Protein AF-A0A183FHE0-F1 (afdb_monomer_lite)

Radius of gyration: 19.07 Å; chains: 1; bounding box: 49×37×43 Å

Sequence (95 aa):
MYGFPINQLMILLKESLACSVFRWSGKYFAQTRRLAMGQRLAPTLAIAFMSKYVDDCFIICSTQDEMNRCFEIINSQPDYISLTRERLVDTGFPF

Organism: Heligmosomoides polygyrus (NCBI:txid6339)

Foldseek 3Di:
DPDDPPVVVVVVVVVVQQAQWDDDPNDIDGDPDAGDDPPPCNVVVCCVVCVVPPPDDDDDDPDPVVVVVVQVVNQVPDPPDRDDDFDADPVGTPD

Structure (mmCIF, N/CA/C/O backbone):
data_AF-A0A183FHE0-F1
#
_entry.id   AF-A0A183FHE0-F1
#
loop_
_atom_site.group_PDB
_atom_site.id
_atom_site.type_symbol
_atom_site.label_atom_id
_atom_site.label_alt_id
_atom_site.label_comp_id
_atom_site.label_asym_id
_atom_site.label_entity_id
_atom_site.label_seq_id
_atom_site.pdbx_PDB_ins_code
_atom_site.Cartn_x
_atom_site.Cartn_y
_atom_site.Cartn_z
_atom_site.occupancy
_atom_site.B_iso_or_equiv
_atom_site.auth_seq_id
_atom_site.auth_comp_id
_atom_site.auth_asym_id
_atom_site.auth_atom_id
_atom_site.pdbx_PDB_model_num
ATOM 1 N N . MET A 1 1 ? 30.945 6.423 -12.188 1.00 44.31 1 MET A N 1
ATOM 2 C CA . MET A 1 1 ? 29.706 5.616 -12.212 1.00 44.31 1 MET A CA 1
ATOM 3 C C . MET A 1 1 ? 28.879 6.059 -13.410 1.00 44.31 1 MET A C 1
ATOM 5 O O . MET A 1 1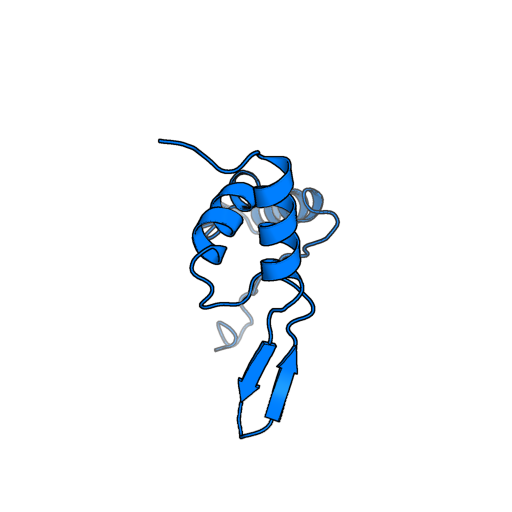 ? 28.255 7.108 -13.338 1.00 44.31 1 MET A O 1
ATOM 9 N N . TYR A 1 2 ? 28.926 5.328 -14.526 1.00 55.53 2 TYR A N 1
ATOM 10 C CA . TYR A 1 2 ? 28.030 5.581 -15.659 1.00 55.53 2 TYR A CA 1
ATOM 11 C C . TYR A 1 2 ? 26.659 5.000 -15.305 1.00 55.53 2 TYR A C 1
ATOM 13 O O . TYR A 1 2 ? 26.453 3.792 -15.384 1.00 55.53 2 TYR A O 1
ATOM 21 N N . GLY A 1 3 ? 25.768 5.845 -14.789 1.00 66.62 3 GLY A N 1
ATOM 22 C CA . GLY A 1 3 ? 24.393 5.458 -14.489 1.00 66.62 3 GLY A CA 1
ATOM 23 C C . GLY A 1 3 ? 23.587 5.294 -15.774 1.00 66.62 3 GLY A C 1
ATOM 24 O O . GLY A 1 3 ? 23.773 6.047 -16.729 1.00 66.62 3 GLY A O 1
ATOM 25 N N . PHE A 1 4 ? 22.679 4.319 -15.790 1.00 71.56 4 PHE A N 1
ATOM 26 C CA . PHE A 1 4 ? 21.644 4.243 -16.815 1.00 71.56 4 PHE A CA 1
ATOM 27 C C . PHE A 1 4 ? 20.840 5.556 -16.840 1.00 71.56 4 PHE A C 1
ATOM 29 O O . PHE A 1 4 ? 20.527 6.092 -15.772 1.00 71.56 4 PHE A O 1
ATOM 36 N N . PRO A 1 5 ? 20.474 6.080 -18.023 1.00 86.31 5 PRO A N 1
ATOM 37 C CA . PRO A 1 5 ? 19.601 7.240 -18.098 1.00 86.31 5 PRO A CA 1
ATOM 38 C C . PRO A 1 5 ? 18.223 6.897 -17.511 1.00 86.31 5 PRO A C 1
ATOM 40 O O . PRO A 1 5 ? 17.733 5.771 -17.634 1.00 86.31 5 PRO A O 1
ATOM 43 N N . ILE A 1 6 ? 17.597 7.878 -16.852 1.00 81.94 6 ILE A N 1
ATOM 44 C CA . ILE A 1 6 ? 16.352 7.699 -16.080 1.00 81.94 6 ILE A CA 1
ATOM 45 C C . ILE A 1 6 ? 15.247 7.053 -16.930 1.00 81.94 6 ILE A C 1
ATOM 47 O O . ILE A 1 6 ? 14.486 6.232 -16.432 1.00 81.94 6 ILE A O 1
ATOM 51 N N . ASN A 1 7 ? 15.187 7.362 -18.227 1.00 84.31 7 ASN A N 1
ATOM 52 C CA . ASN A 1 7 ? 14.219 6.782 -19.159 1.00 84.31 7 ASN A CA 1
ATOM 53 C C . ASN A 1 7 ? 14.333 5.250 -19.280 1.00 84.31 7 ASN A C 1
ATOM 55 O O . ASN A 1 7 ? 13.327 4.551 -19.211 1.00 84.31 7 ASN A O 1
ATOM 59 N N . GLN A 1 8 ? 15.544 4.721 -19.416 1.00 84.50 8 GLN A N 1
ATOM 60 C CA . GLN A 1 8 ? 15.814 3.291 -19.521 1.00 84.50 8 GLN A CA 1
ATOM 61 C C . GLN A 1 8 ? 15.542 2.588 -18.191 1.00 84.50 8 GLN A C 1
ATOM 63 O O . GLN A 1 8 ? 14.965 1.503 -18.171 1.00 84.50 8 GLN A O 1
ATOM 68 N N . LEU A 1 9 ? 15.882 3.239 -17.074 1.00 84.12 9 LEU A N 1
ATOM 69 C CA . LEU A 1 9 ? 15.573 2.727 -15.741 1.00 84.12 9 LEU A CA 1
ATOM 70 C C . LEU A 1 9 ? 14.056 2.6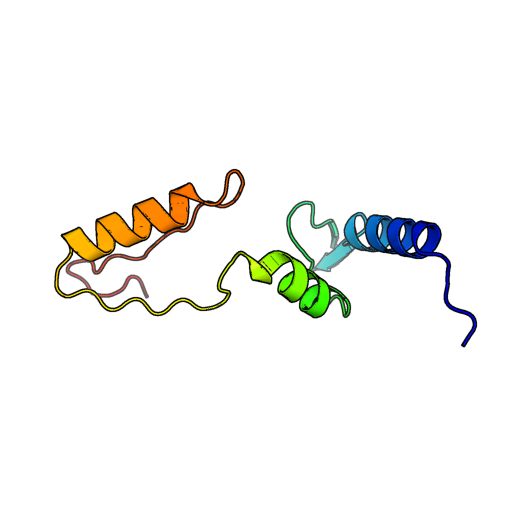58 -15.506 1.00 84.12 9 LEU A C 1
ATOM 72 O O . LEU A 1 9 ? 13.571 1.655 -14.993 1.00 84.12 9 LEU A O 1
ATOM 76 N N . MET A 1 10 ? 13.298 3.665 -15.948 1.00 83.94 10 MET A N 1
ATOM 77 C CA . MET A 1 10 ? 11.832 3.672 -15.878 1.00 83.94 10 MET A CA 1
ATOM 78 C C . MET A 1 10 ? 11.187 2.597 -16.758 1.00 83.94 10 MET A C 1
ATOM 80 O O . MET A 1 10 ? 10.207 1.983 -16.338 1.00 83.94 10 MET A O 1
ATOM 84 N N . ILE A 1 11 ? 11.732 2.340 -17.952 1.00 86.31 11 ILE A N 1
ATOM 85 C CA . ILE A 1 11 ? 11.272 1.247 -18.824 1.00 86.31 11 ILE A CA 1
ATOM 86 C C . ILE A 1 11 ? 11.504 -0.098 -18.134 1.00 86.31 11 ILE A C 1
ATOM 88 O O . ILE A 1 11 ? 10.572 -0.886 -17.998 1.00 86.31 11 ILE A O 1
ATOM 92 N N . LEU A 1 12 ? 12.716 -0.331 -17.628 1.00 81.81 12 LEU A N 1
ATOM 93 C CA . LEU A 1 12 ? 13.063 -1.577 -16.949 1.00 81.81 12 LEU A CA 1
ATOM 94 C C . LEU A 1 12 ? 12.228 -1.787 -15.678 1.00 81.81 12 LEU A C 1
ATOM 96 O O . LEU A 1 12 ? 11.784 -2.901 -15.406 1.00 81.81 12 LEU A O 1
ATOM 100 N N . LEU A 1 13 ? 11.949 -0.711 -14.937 1.00 80.06 13 LEU A N 1
ATOM 101 C CA . LEU A 1 13 ? 11.047 -0.741 -13.792 1.00 80.06 13 LEU A CA 1
ATOM 102 C C . LEU A 1 13 ? 9.636 -1.166 -14.214 1.00 80.06 13 LEU A C 1
ATOM 104 O O . LEU A 1 13 ? 9.072 -2.083 -13.622 1.00 80.06 13 LEU A O 1
ATOM 108 N N . LYS A 1 14 ? 9.085 -0.544 -15.260 1.00 81.69 14 LYS A N 1
ATOM 109 C CA . LYS A 1 14 ? 7.739 -0.836 -15.763 1.00 81.69 14 LYS A CA 1
ATOM 110 C C . LYS A 1 14 ? 7.606 -2.287 -16.227 1.00 81.69 14 LYS A C 1
ATOM 112 O O . LYS A 1 14 ? 6.647 -2.946 -15.837 1.00 81.69 14 LYS A O 1
ATOM 117 N N . GLU A 1 15 ? 8.586 -2.800 -16.967 1.00 80.06 15 GLU A N 1
ATOM 118 C CA . GLU A 1 15 ? 8.627 -4.207 -17.388 1.00 80.06 15 GLU A CA 1
ATOM 119 C C . GLU A 1 15 ? 8.756 -5.158 -16.189 1.00 80.06 15 GLU A C 1
ATOM 121 O O . GLU A 1 15 ? 8.041 -6.158 -16.097 1.00 80.06 15 GLU A O 1
ATOM 126 N N . SER A 1 16 ? 9.604 -4.815 -15.211 1.00 76.25 16 SER A N 1
ATOM 127 C CA . SER A 1 16 ? 9.781 -5.625 -13.997 1.00 76.25 16 SER A CA 1
ATOM 128 C C . SER A 1 16 ? 8.522 -5.696 -13.125 1.00 76.25 16 SER A C 1
ATOM 130 O O . SER A 1 16 ? 8.324 -6.679 -12.418 1.00 76.25 16 SER A O 1
ATOM 132 N N . LEU A 1 17 ? 7.675 -4.663 -13.175 1.00 73.19 17 LEU A N 1
ATOM 133 C CA . LEU A 1 17 ? 6.400 -4.601 -12.461 1.00 73.19 17 LEU A CA 1
ATOM 134 C C . LEU A 1 17 ? 5.263 -5.269 -13.239 1.00 73.19 17 LEU A C 1
ATOM 136 O O . LEU A 1 17 ? 4.383 -5.876 -12.633 1.00 73.19 17 LEU A O 1
ATOM 140 N N . ALA A 1 18 ? 5.286 -5.176 -14.570 1.00 73.38 18 ALA A N 1
ATOM 141 C CA . ALA A 1 18 ? 4.285 -5.789 -15.437 1.00 73.38 18 ALA A CA 1
ATOM 142 C C . ALA A 1 18 ? 4.402 -7.322 -15.482 1.00 73.38 18 ALA A C 1
ATOM 144 O O . ALA A 1 18 ? 3.399 -8.009 -15.667 1.00 73.38 18 ALA A O 1
ATOM 145 N N . CYS A 1 19 ? 5.607 -7.865 -15.290 1.00 66.75 19 CYS A N 1
ATOM 146 C CA . CYS A 1 19 ? 5.893 -9.290 -15.446 1.00 66.75 19 CYS A CA 1
ATOM 147 C C . CYS A 1 19 ? 6.122 -10.008 -14.103 1.00 66.75 19 CYS A C 1
ATOM 149 O O . CYS A 1 19 ? 7.124 -10.695 -13.902 1.00 66.75 19 CYS A O 1
ATOM 151 N N . SER A 1 20 ? 5.192 -9.861 -13.155 1.00 72.25 20 SER A N 1
ATOM 152 C CA . SER A 1 20 ? 5.231 -10.623 -11.900 1.00 72.25 20 SER A CA 1
ATOM 153 C C . SER A 1 20 ? 4.568 -11.995 -12.066 1.00 72.25 20 SER A C 1
ATOM 155 O O . SER A 1 20 ? 3.406 -12.207 -11.722 1.00 72.25 20 SER A O 1
ATOM 157 N N . VAL A 1 21 ? 5.317 -12.950 -12.624 1.00 80.25 21 VAL A N 1
ATOM 158 C CA . VAL A 1 21 ? 4.879 -14.347 -12.773 1.00 80.25 21 VAL A CA 1
ATOM 159 C C . VAL A 1 21 ? 5.541 -15.215 -11.706 1.00 80.25 21 VAL A C 1
ATOM 161 O O . VAL A 1 21 ? 6.765 -15.234 -11.588 1.00 80.25 21 VAL A O 1
ATOM 164 N N . PHE A 1 22 ? 4.747 -15.972 -10.952 1.00 81.38 22 PHE A N 1
ATOM 165 C CA . PHE A 1 22 ? 5.243 -16.954 -9.989 1.00 81.38 22 PHE A CA 1
ATOM 166 C C . PHE A 1 22 ? 4.641 -18.336 -10.248 1.00 81.38 22 PHE A C 1
ATOM 168 O O . PHE A 1 22 ? 3.592 -18.485 -10.877 1.00 81.38 22 PHE A O 1
ATOM 175 N N . ARG A 1 23 ? 5.333 -19.376 -9.777 1.00 86.25 23 ARG A N 1
ATOM 176 C CA . ARG A 1 23 ? 4.907 -20.768 -9.931 1.00 86.25 23 ARG A CA 1
ATOM 177 C C . ARG A 1 23 ? 4.393 -21.303 -8.601 1.00 86.25 23 ARG A C 1
ATOM 179 O O . ARG A 1 23 ? 5.115 -21.285 -7.609 1.00 86.25 23 ARG A O 1
ATOM 186 N N . TRP A 1 24 ? 3.183 -21.851 -8.610 1.00 85.81 24 TRP A N 1
ATOM 187 C CA . TRP A 1 24 ? 2.570 -22.505 -7.455 1.00 8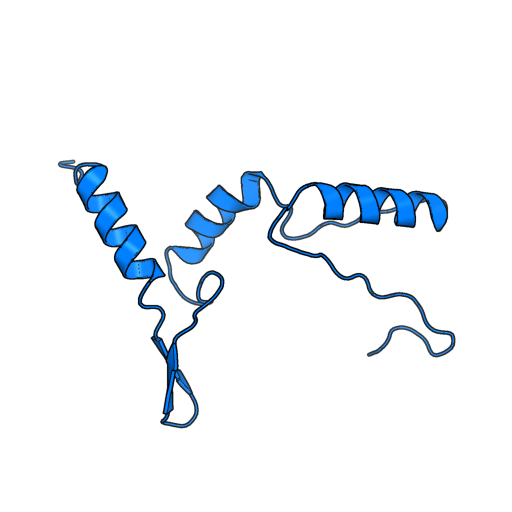5.81 24 TRP A CA 1
ATOM 188 C C . TRP A 1 24 ? 1.895 -23.808 -7.887 1.00 85.81 24 TRP A C 1
ATOM 190 O O . TRP A 1 24 ? 1.185 -23.836 -8.888 1.00 85.81 24 TRP A O 1
ATOM 200 N N . SER A 1 25 ? 2.137 -24.912 -7.172 1.00 88.94 25 SER A N 1
ATOM 201 C CA . SER A 1 25 ? 1.563 -26.236 -7.495 1.00 88.94 25 SER A CA 1
ATOM 202 C C . SER A 1 25 ? 1.735 -26.653 -8.976 1.00 88.94 25 SER A C 1
ATOM 204 O O . SER A 1 25 ? 0.832 -27.172 -9.625 1.00 88.94 25 SER A O 1
ATOM 206 N N . GLY A 1 26 ? 2.898 -26.345 -9.562 1.00 91.44 26 GLY A N 1
ATOM 207 C CA . GLY A 1 26 ? 3.199 -26.655 -10.969 1.00 91.44 26 GLY A CA 1
ATOM 208 C C . GLY A 1 26 ? 2.485 -25.782 -12.011 1.00 91.44 26 GLY A C 1
ATOM 209 O O . GLY A 1 26 ? 2.714 -25.977 -13.200 1.00 91.44 26 GLY A O 1
ATOM 210 N N . LYS A 1 27 ? 1.674 -24.803 -11.595 1.00 90.81 27 LYS A N 1
ATOM 211 C CA . LYS A 1 27 ? 0.997 -23.843 -12.478 1.00 90.81 27 LYS A CA 1
ATOM 212 C C . LYS A 1 27 ? 1.638 -22.460 -12.375 1.00 90.81 27 LYS A C 1
ATOM 214 O O . LYS A 1 27 ? 2.168 -22.090 -11.327 1.00 90.81 27 LYS A O 1
ATOM 219 N N . TYR A 1 28 ? 1.593 -21.712 -13.473 1.00 87.75 28 TYR A N 1
ATOM 220 C CA . TYR A 1 28 ? 2.065 -20.331 -13.542 1.00 87.75 28 TYR A CA 1
ATOM 221 C C . TYR A 1 28 ? 0.913 -19.370 -13.258 1.00 87.75 28 TYR A C 1
ATOM 223 O O . TYR A 1 28 ? -0.170 -19.514 -13.825 1.00 87.75 28 TYR A O 1
ATOM 231 N N . PHE A 1 29 ? 1.166 -18.389 -12.398 1.00 82.12 29 PHE A N 1
ATOM 232 C CA . PHE A 1 29 ? 0.224 -17.338 -12.036 1.00 82.12 29 PHE A CA 1
ATOM 233 C C . PHE A 1 29 ? 0.880 -15.983 -12.267 1.00 82.12 29 PHE A C 1
ATOM 235 O O . PHE A 1 29 ? 2.036 -15.786 -11.899 1.00 82.12 29 PHE A O 1
ATOM 242 N N . ALA A 1 30 ? 0.140 -15.057 -12.870 1.00 82.56 30 ALA A N 1
ATOM 243 C CA . ALA A 1 30 ? 0.557 -13.670 -13.016 1.00 82.56 30 ALA A CA 1
ATOM 244 C C . ALA A 1 30 ? -0.153 -12.822 -11.961 1.00 82.56 30 ALA A C 1
ATOM 246 O O . ALA A 1 30 ? -1.382 -12.866 -11.840 1.00 82.56 30 ALA A O 1
ATOM 247 N N . GLN A 1 31 ? 0.609 -12.047 -11.200 1.00 76.19 31 GLN A N 1
ATOM 248 C CA . GLN A 1 31 ? 0.053 -11.095 -10.258 1.00 76.19 31 GLN A CA 1
ATOM 249 C C . GLN A 1 31 ? -0.317 -9.811 -11.009 1.00 76.19 31 GLN A C 1
ATOM 251 O O . GLN A 1 31 ? 0.522 -9.049 -11.468 1.00 76.19 31 GLN A O 1
ATOM 256 N N . THR A 1 32 ? -1.616 -9.573 -11.155 1.00 71.50 32 THR A N 1
ATOM 257 C CA . THR A 1 32 ? -2.153 -8.436 -11.921 1.00 71.50 32 THR A CA 1
ATOM 258 C C . THR A 1 32 ? -2.311 -7.161 -11.094 1.00 71.50 32 THR A C 1
ATOM 260 O O . THR A 1 32 ? -2.537 -6.090 -11.655 1.00 71.50 32 THR A O 1
ATOM 263 N N . ARG A 1 33 ? -2.229 -7.252 -9.760 1.00 66.75 33 ARG A N 1
ATOM 264 C CA . ARG A 1 33 ? -2.402 -6.121 -8.837 1.00 66.75 33 ARG A CA 1
ATOM 265 C C . ARG A 1 33 ? -1.357 -6.152 -7.723 1.00 66.75 33 ARG A C 1
ATOM 267 O O . ARG A 1 33 ? -1.094 -7.210 -7.152 1.00 66.75 33 ARG A O 1
ATOM 274 N N . ARG A 1 34 ? -0.875 -4.960 -7.345 1.00 71.00 34 ARG A N 1
ATOM 275 C CA . ARG A 1 34 ? 0.138 -4.717 -6.296 1.00 71.00 34 ARG A CA 1
ATOM 276 C C . ARG A 1 34 ? 1.522 -5.282 -6.645 1.00 71.00 34 ARG A C 1
ATOM 278 O O . ARG A 1 34 ? 1.700 -5.941 -7.662 1.00 71.00 34 ARG A O 1
ATOM 285 N N . LEU A 1 35 ? 2.504 -4.976 -5.800 1.00 72.56 35 LEU A N 1
ATOM 286 C CA . LEU A 1 35 ? 3.868 -5.488 -5.919 1.00 72.56 35 LEU A CA 1
ATOM 287 C C . LEU A 1 35 ? 3.925 -6.965 -5.523 1.00 72.56 35 LEU A C 1
ATOM 289 O O . LEU A 1 35 ? 3.275 -7.382 -4.561 1.00 72.56 35 LEU A O 1
ATOM 293 N N . ALA A 1 36 ? 4.718 -7.747 -6.252 1.00 75.12 36 ALA A N 1
ATOM 294 C CA . ALA A 1 36 ? 4.940 -9.143 -5.916 1.00 75.12 36 ALA A CA 1
ATOM 295 C C . ALA A 1 36 ? 5.854 -9.278 -4.698 1.00 75.12 36 ALA A C 1
ATOM 297 O O . ALA A 1 36 ? 6.997 -8.811 -4.697 1.00 75.12 36 ALA A O 1
ATOM 298 N N . MET A 1 37 ? 5.337 -9.940 -3.661 1.00 73.75 37 MET A N 1
ATOM 299 C CA . MET A 1 37 ? 6.099 -10.296 -2.465 1.00 73.75 37 MET A CA 1
ATOM 300 C C . MET A 1 37 ? 7.292 -11.169 -2.886 1.00 73.75 37 MET A C 1
ATOM 302 O O . MET A 1 37 ? 7.113 -12.220 -3.497 1.00 73.75 37 MET A O 1
ATOM 306 N N . GLY A 1 38 ? 8.514 -10.709 -2.604 1.00 70.06 38 GLY A N 1
ATOM 307 C CA . GLY A 1 38 ? 9.761 -11.384 -2.997 1.00 70.06 38 GLY A CA 1
ATOM 308 C C . GLY A 1 38 ? 10.566 -10.694 -4.108 1.00 70.06 38 GLY A C 1
ATOM 309 O O . GLY A 1 38 ? 11.722 -11.058 -4.332 1.00 70.06 38 GLY A O 1
ATOM 310 N N . GLN A 1 39 ? 10.033 -9.661 -4.770 1.00 74.19 39 GLN A N 1
ATOM 311 C CA . GLN A 1 39 ? 10.829 -8.828 -5.679 1.00 74.19 39 GLN A CA 1
ATOM 312 C C . GLN A 1 39 ? 11.775 -7.918 -4.873 1.00 74.19 39 GLN A C 1
ATOM 314 O O . GLN A 1 39 ? 11.339 -7.191 -3.989 1.00 74.19 39 GLN A O 1
ATOM 319 N N . ARG A 1 40 ? 13.076 -7.886 -5.198 1.00 79.69 40 ARG A N 1
ATOM 320 C CA . ARG A 1 40 ? 14.066 -7.056 -4.466 1.00 79.69 40 ARG A CA 1
ATOM 321 C C . ARG A 1 40 ? 13.808 -5.549 -4.549 1.00 79.69 40 ARG A C 1
ATOM 323 O O . ARG A 1 40 ? 14.232 -4.813 -3.669 1.00 79.69 40 ARG A O 1
ATOM 330 N N . LEU A 1 41 ? 13.117 -5.102 -5.597 1.00 76.69 41 LEU A N 1
ATOM 331 C CA . LEU A 1 41 ? 12.684 -3.713 -5.762 1.00 76.69 41 LEU A CA 1
ATOM 332 C C . LEU A 1 41 ? 11.358 -3.418 -5.055 1.00 76.69 41 LEU A C 1
ATOM 334 O O . LEU A 1 41 ? 11.039 -2.248 -4.865 1.00 76.69 41 LEU A O 1
ATOM 338 N N . ALA A 1 42 ? 10.594 -4.444 -4.657 1.00 74.50 42 ALA A N 1
ATOM 339 C CA . ALA A 1 42 ? 9.303 -4.239 -4.013 1.00 74.50 42 ALA A CA 1
ATOM 340 C C . ALA A 1 42 ? 9.423 -3.449 -2.703 1.00 74.50 42 ALA A C 1
ATOM 342 O O . ALA A 1 42 ? 8.651 -2.512 -2.569 1.00 74.50 42 ALA A O 1
ATOM 343 N N . PRO A 1 43 ? 10.390 -3.693 -1.794 1.00 72.06 43 PRO A N 1
ATOM 344 C CA . PRO A 1 43 ? 10.536 -2.877 -0.588 1.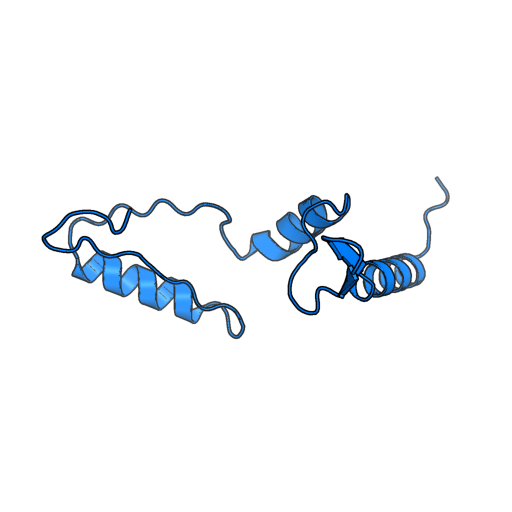00 72.06 43 PRO A CA 1
ATOM 345 C C . PRO A 1 43 ? 10.836 -1.406 -0.891 1.00 72.06 43 PRO A C 1
ATOM 347 O O . PRO A 1 43 ? 10.230 -0.520 -0.308 1.00 72.06 43 PRO A O 1
ATOM 350 N N . THR A 1 44 ? 11.732 -1.118 -1.837 1.00 77.31 44 THR A N 1
ATOM 351 C CA . THR A 1 44 ? 12.099 0.267 -2.181 1.00 77.31 44 THR A CA 1
ATOM 352 C C . THR A 1 44 ? 10.958 1.008 -2.877 1.00 77.31 44 THR A C 1
ATOM 354 O O . THR A 1 44 ? 10.702 2.173 -2.578 1.00 77.31 44 THR A O 1
ATOM 357 N N . LEU A 1 45 ? 10.251 0.334 -3.788 1.00 75.44 45 LEU A N 1
ATOM 358 C CA . LEU A 1 45 ? 9.076 0.890 -4.458 1.00 75.44 45 LEU A CA 1
ATOM 359 C C . LEU A 1 45 ? 7.888 1.025 -3.513 1.00 75.44 45 LEU A C 1
ATOM 361 O O . LEU A 1 45 ? 7.169 2.017 -3.600 1.00 75.44 45 LEU A O 1
ATOM 365 N N . ALA A 1 46 ? 7.715 0.067 -2.602 1.00 73.06 46 ALA A N 1
ATOM 366 C CA . ALA A 1 46 ? 6.756 0.162 -1.519 1.00 73.06 46 ALA A CA 1
ATOM 367 C C . ALA A 1 46 ? 7.077 1.393 -0.685 1.00 73.06 46 ALA A C 1
ATOM 369 O O . ALA A 1 46 ? 6.227 2.250 -0.620 1.00 73.06 46 ALA A O 1
ATOM 370 N N . ILE A 1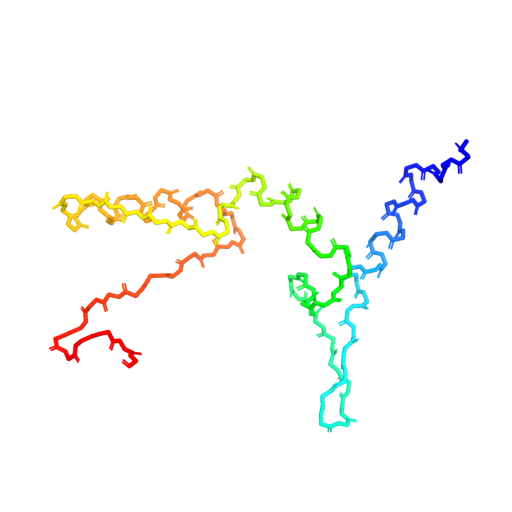 47 ? 8.294 1.588 -0.173 1.00 71.12 47 ILE A N 1
ATOM 371 C CA . ILE A 1 47 ? 8.649 2.784 0.616 1.00 71.12 47 ILE A CA 1
ATOM 372 C C . ILE A 1 47 ? 8.399 4.090 -0.159 1.00 71.12 47 ILE A C 1
ATOM 374 O O . ILE A 1 47 ? 7.832 5.033 0.390 1.00 71.12 47 ILE A O 1
ATOM 378 N N . ALA A 1 48 ? 8.765 4.160 -1.443 1.00 72.19 48 ALA A N 1
ATOM 379 C CA . ALA A 1 48 ? 8.499 5.343 -2.265 1.00 72.19 48 ALA A CA 1
ATOM 380 C C . ALA A 1 48 ? 6.990 5.633 -2.402 1.00 72.19 48 ALA A C 1
ATOM 382 O O . ALA A 1 48 ? 6.568 6.786 -2.294 1.00 72.19 48 ALA A O 1
ATOM 383 N N . PHE A 1 49 ? 6.174 4.593 -2.591 1.00 68.31 49 PHE A N 1
ATOM 384 C CA . PHE A 1 49 ? 4.716 4.689 -2.706 1.00 68.31 49 PHE A CA 1
ATOM 385 C C . PHE A 1 49 ? 4.014 4.909 -1.347 1.00 68.31 49 PHE A C 1
ATOM 387 O O . PHE A 1 49 ? 3.075 5.696 -1.241 1.00 68.31 49 PHE A O 1
ATOM 394 N N . MET A 1 50 ? 4.514 4.251 -0.304 1.00 64.75 50 MET A N 1
ATOM 395 C CA . MET A 1 50 ? 4.073 4.249 1.094 1.00 64.75 50 MET A CA 1
ATOM 396 C C . MET A 1 50 ? 4.560 5.482 1.865 1.00 64.75 50 MET A C 1
ATOM 398 O O . MET A 1 50 ? 4.073 5.754 2.951 1.00 64.75 50 MET A O 1
ATOM 402 N N . SER A 1 51 ? 5.416 6.336 1.296 1.00 58.25 51 SER A N 1
ATOM 403 C CA . SER A 1 51 ? 5.622 7.693 1.837 1.00 58.25 51 SER A CA 1
ATOM 404 C C . SER A 1 51 ? 4.300 8.471 2.014 1.00 58.25 51 SER A C 1
ATOM 406 O O . SER A 1 51 ? 4.236 9.404 2.812 1.00 58.25 51 SER A O 1
ATOM 408 N N . LYS A 1 52 ? 3.230 8.050 1.315 1.00 53.38 52 LYS A N 1
ATOM 409 C CA . LYS A 1 52 ? 1.837 8.482 1.517 1.00 53.38 52 LYS A CA 1
ATOM 410 C C . LYS A 1 52 ? 0.956 7.533 2.350 1.00 53.38 52 LYS A C 1
ATOM 412 O O . LYS A 1 52 ? -0.120 7.954 2.758 1.00 53.38 52 LYS A O 1
ATOM 417 N N . TYR A 1 53 ? 1.360 6.286 2.583 1.00 55.53 53 TYR A N 1
ATOM 418 C CA . TYR A 1 53 ? 0.547 5.241 3.212 1.00 55.53 53 TYR A CA 1
ATOM 419 C C . TYR A 1 53 ? 1.345 4.526 4.296 1.00 55.53 53 TYR A C 1
ATOM 421 O O . TYR A 1 53 ? 2.346 3.876 4.024 1.00 55.53 53 TYR A O 1
ATOM 429 N N . VAL A 1 54 ? 0.896 4.648 5.536 1.00 58.25 54 VAL A N 1
ATOM 430 C CA . VAL A 1 54 ? 1.534 3.989 6.673 1.00 58.25 54 VAL A CA 1
ATOM 431 C C . VAL A 1 54 ? 1.367 2.469 6.527 1.00 58.25 54 VAL A C 1
ATOM 433 O O . VAL A 1 54 ? 0.242 2.002 6.371 1.00 58.25 54 VAL A O 1
ATOM 436 N N . ASP A 1 55 ? 2.476 1.721 6.540 1.00 62.94 55 ASP A N 1
ATOM 437 C CA . ASP A 1 55 ? 2.479 0.250 6.416 1.00 62.94 55 ASP A CA 1
ATOM 438 C C . ASP A 1 55 ? 1.843 -0.398 7.662 1.00 62.94 55 ASP A C 1
ATOM 440 O O . ASP A 1 55 ? 0.944 -1.223 7.543 1.00 62.94 55 ASP A O 1
ATOM 444 N N . ASP A 1 56 ? 2.198 0.109 8.851 1.00 66.56 56 ASP A N 1
ATOM 445 C CA . ASP A 1 56 ? 1.613 -0.275 10.140 1.00 66.56 56 ASP A CA 1
ATOM 446 C C . ASP A 1 56 ? 1.102 0.962 10.903 1.00 66.56 56 ASP A C 1
ATOM 448 O O . ASP A 1 56 ? 1.875 1.759 11.440 1.00 66.56 56 ASP A O 1
ATOM 452 N N . CYS A 1 57 ? -0.221 1.141 10.965 1.00 68.56 57 CYS A N 1
ATOM 453 C CA . CYS A 1 57 ? -0.870 2.197 11.748 1.00 68.56 57 CYS A CA 1
ATOM 454 C C . CYS A 1 57 ? -1.437 1.626 13.050 1.00 68.56 57 CYS A C 1
ATOM 456 O O . CYS A 1 57 ? -2.391 0.851 13.017 1.00 68.56 57 CYS A O 1
ATOM 458 N N . PHE A 1 58 ? -0.936 2.085 14.198 1.00 72.94 58 PHE A N 1
ATOM 459 C CA . PHE A 1 58 ? -1.602 1.874 15.484 1.00 72.94 58 PHE A CA 1
ATOM 460 C C . PHE A 1 58 ? -2.344 3.147 15.896 1.00 72.94 58 PHE A C 1
ATOM 462 O O . PHE A 1 58 ? -1.730 4.199 16.076 1.00 72.94 58 PHE A O 1
ATOM 469 N N . ILE A 1 59 ? -3.669 3.063 16.015 1.00 75.94 59 ILE A N 1
ATOM 470 C CA . ILE A 1 59 ? -4.535 4.203 16.337 1.00 75.94 59 ILE A CA 1
ATOM 471 C C . ILE A 1 59 ? -5.178 3.938 17.695 1.00 75.94 59 ILE A C 1
ATOM 473 O O . ILE A 1 59 ? -5.926 2.976 17.851 1.00 75.94 59 ILE A O 1
ATOM 477 N N . ILE A 1 60 ? -4.898 4.805 18.668 1.00 80.56 60 ILE A N 1
ATOM 478 C CA . ILE A 1 60 ? -5.567 4.805 19.970 1.00 80.56 60 ILE A CA 1
ATOM 479 C C . ILE A 1 60 ? -6.572 5.955 19.974 1.00 80.56 60 ILE A C 1
ATOM 481 O O . ILE A 1 60 ? -6.191 7.111 19.804 1.00 80.56 60 ILE A O 1
ATOM 485 N N . CYS A 1 61 ? -7.845 5.640 20.194 1.00 82.88 61 CYS A N 1
ATOM 486 C CA . CYS A 1 61 ? -8.913 6.623 20.363 1.00 82.88 61 CYS A CA 1
ATOM 487 C C . CYS A 1 61 ? -9.596 6.421 21.714 1.00 82.88 61 CYS A C 1
ATOM 489 O O . CYS A 1 61 ? -9.635 5.304 22.233 1.00 82.88 61 CYS A O 1
ATOM 491 N N . SER A 1 62 ? -10.146 7.498 22.273 1.00 85.81 62 SER A N 1
ATOM 492 C CA . SER A 1 62 ? -10.846 7.443 23.560 1.00 85.81 62 SER A CA 1
ATOM 493 C C . SER A 1 62 ? -12.284 6.938 23.413 1.00 85.81 62 SER A C 1
ATOM 495 O O . SER A 1 62 ? -12.839 6.351 24.340 1.00 85.81 62 SER A O 1
ATOM 497 N N . THR A 1 63 ? -12.874 7.118 22.226 1.00 87.38 63 THR A N 1
ATOM 498 C CA . THR A 1 63 ? -14.235 6.684 21.899 1.00 87.38 63 THR A CA 1
ATOM 499 C C . THR A 1 63 ? -14.302 5.952 20.558 1.00 87.38 63 THR A C 1
ATOM 501 O O . THR A 1 63 ? -13.474 6.133 19.661 1.00 87.38 63 THR A O 1
ATOM 504 N N . GLN A 1 64 ? -15.339 5.126 20.403 1.00 83.50 64 GLN A N 1
ATOM 505 C CA . GLN A 1 64 ? -15.624 4.413 19.158 1.00 83.50 64 GLN A CA 1
ATOM 506 C C . GLN A 1 64 ? -15.929 5.376 17.995 1.00 83.50 64 GLN A C 1
ATOM 508 O O . GLN A 1 64 ? -15.599 5.064 16.850 1.00 83.50 64 GLN A O 1
ATOM 513 N N . ASP A 1 65 ? -16.515 6.543 18.279 1.00 86.25 65 ASP A N 1
ATOM 514 C CA . ASP A 1 65 ? -16.843 7.573 17.287 1.00 86.25 65 ASP A CA 1
ATOM 515 C C . ASP A 1 65 ? -15.603 8.287 16.745 1.00 86.25 65 ASP A C 1
ATOM 517 O O . ASP A 1 65 ? -15.477 8.464 15.532 1.00 86.25 65 ASP A O 1
ATOM 521 N N . GLU A 1 66 ? -14.640 8.618 17.611 1.00 87.44 66 GLU A N 1
ATOM 522 C CA . GLU A 1 66 ? -13.328 9.127 17.187 1.00 87.44 66 GLU A CA 1
ATOM 523 C C . GLU A 1 66 ? -12.624 8.129 16.267 1.00 87.44 66 GLU A C 1
ATOM 525 O O . GLU A 1 66 ? -12.131 8.500 15.200 1.00 87.44 66 GLU A O 1
ATOM 530 N N . MET A 1 67 ? -12.656 6.843 16.624 1.00 86.38 67 MET A N 1
ATOM 531 C CA . MET A 1 67 ? -12.066 5.792 15.797 1.00 86.38 67 MET A CA 1
ATOM 532 C C . MET A 1 67 ? -12.788 5.638 14.450 1.00 86.38 67 MET A C 1
ATOM 534 O O . MET A 1 67 ? -12.141 5.409 13.427 1.00 86.38 67 MET A O 1
ATOM 538 N N . ASN A 1 68 ? -14.121 5.762 14.417 1.00 86.56 68 ASN A N 1
ATOM 539 C CA . ASN A 1 68 ? -14.898 5.755 13.171 1.00 86.56 68 ASN A CA 1
ATOM 540 C C . ASN A 1 68 ? -14.479 6.912 12.259 1.00 86.56 68 ASN A C 1
ATOM 542 O O . ASN A 1 68 ? -14.203 6.694 11.081 1.00 86.56 68 ASN A O 1
ATOM 546 N N . ARG A 1 69 ? -14.353 8.115 12.824 1.00 87.94 69 ARG A N 1
ATOM 547 C CA . ARG A 1 69 ? -13.958 9.317 12.088 1.00 87.94 69 ARG A CA 1
ATOM 548 C C . ARG A 1 69 ? -12.529 9.220 11.555 1.00 87.94 69 ARG A C 1
ATOM 550 O O . ARG A 1 69 ? -12.287 9.566 10.402 1.00 87.94 69 ARG A O 1
ATOM 557 N N . CYS A 1 70 ? -11.593 8.694 12.346 1.00 85.12 70 CYS A N 1
ATOM 558 C CA . CYS A 1 70 ? -10.240 8.393 11.872 1.00 85.12 70 CYS A CA 1
ATOM 559 C C . CYS A 1 70 ? -10.260 7.390 10.712 1.00 85.12 70 CYS A C 1
ATOM 561 O O . CYS A 1 70 ? -9.604 7.616 9.699 1.00 85.12 70 CYS A O 1
ATOM 563 N N . PHE A 1 71 ? -11.039 6.313 10.821 1.00 85.50 71 PHE A N 1
ATOM 564 C CA . PHE A 1 71 ? -11.145 5.304 9.767 1.00 85.50 71 PHE A CA 1
ATOM 565 C C . PHE A 1 71 ? -11.715 5.869 8.455 1.00 85.50 71 PHE A C 1
ATOM 567 O O . PHE A 1 71 ? -11.221 5.528 7.381 1.00 85.50 71 PHE A O 1
ATOM 574 N N . GLU A 1 72 ? -12.712 6.752 8.528 1.00 87.38 72 GLU A N 1
ATOM 575 C CA . GLU A 1 72 ? -13.264 7.452 7.359 1.00 87.38 72 GLU A CA 1
ATOM 576 C C . GLU A 1 72 ? -12.236 8.375 6.702 1.00 87.38 72 GLU A C 1
ATOM 578 O O . GLU A 1 72 ? -12.056 8.318 5.489 1.00 87.38 72 GLU A O 1
ATOM 583 N N . ILE A 1 73 ? -11.517 9.178 7.494 1.00 85.50 73 ILE A N 1
ATOM 584 C CA . ILE A 1 73 ? -10.490 10.099 6.983 1.00 85.50 73 ILE A CA 1
ATOM 585 C C . ILE A 1 73 ? -9.361 9.335 6.294 1.00 85.50 73 ILE A C 1
ATOM 587 O O . ILE A 1 73 ? -8.889 9.755 5.240 1.00 85.50 73 ILE A O 1
ATOM 591 N N . ILE A 1 74 ? -8.921 8.214 6.868 1.00 81.06 74 ILE A N 1
ATOM 592 C CA . ILE A 1 74 ? -7.846 7.415 6.275 1.00 81.06 74 ILE A CA 1
ATOM 593 C C . ILE A 1 74 ? -8.324 6.779 4.966 1.00 81.06 74 ILE A C 1
ATOM 595 O O . ILE A 1 74 ? -7.588 6.793 3.982 1.00 81.06 74 ILE A O 1
ATOM 599 N N . ASN A 1 75 ? -9.562 6.281 4.922 1.00 84.00 75 ASN A N 1
ATOM 600 C CA . ASN A 1 75 ? -10.152 5.733 3.702 1.00 84.00 75 ASN A CA 1
ATOM 601 C C . ASN A 1 75 ? -10.490 6.785 2.640 1.00 84.00 75 ASN A C 1
ATOM 603 O O . ASN A 1 75 ? -10.618 6.425 1.475 1.00 84.00 75 ASN A O 1
ATOM 607 N N . SER A 1 76 ? -10.616 8.064 3.003 1.00 84.38 76 SER A N 1
ATOM 608 C CA . SER A 1 76 ? -10.880 9.135 2.037 1.00 84.38 76 SER A CA 1
ATOM 609 C C . SER A 1 76 ? -9.628 9.623 1.300 1.00 84.38 76 SER A C 1
ATOM 611 O O . SER A 1 76 ? -9.760 10.401 0.362 1.00 84.38 76 SER A O 1
ATOM 613 N N . GLN A 1 77 ? -8.418 9.255 1.743 1.00 76.44 77 GLN A N 1
ATOM 614 C CA . GLN A 1 77 ? -7.166 9.660 1.084 1.00 76.44 77 GLN A CA 1
ATOM 615 C C . GLN A 1 77 ? -6.868 8.863 -0.206 1.00 76.44 77 GLN A C 1
ATOM 617 O O . GLN A 1 77 ? -6.491 9.479 -1.205 1.00 76.44 77 GLN A O 1
ATOM 622 N N . PRO A 1 78 ? -6.975 7.519 -0.221 1.00 74.56 78 PRO A N 1
ATOM 623 C CA . PRO A 1 78 ? -6.763 6.719 -1.428 1.00 74.56 78 PRO A CA 1
ATOM 624 C C . PRO A 1 78 ? -8.006 6.572 -2.317 1.00 74.56 78 PRO A C 1
ATOM 626 O O . PRO A 1 78 ? -9.015 6.022 -1.894 1.00 74.56 78 PRO A O 1
ATOM 629 N N . ASP A 1 79 ? -7.867 6.853 -3.615 1.00 71.12 79 ASP A N 1
ATOM 630 C CA . ASP A 1 79 ? -8.904 6.516 -4.611 1.00 71.12 79 ASP A CA 1
ATOM 631 C C . ASP A 1 79 ? -8.948 5.012 -4.965 1.00 71.12 79 ASP A C 1
ATOM 633 O O . ASP A 1 79 ? -9.926 4.511 -5.517 1.00 71.12 79 ASP A O 1
ATOM 637 N N . TYR A 1 80 ? -7.866 4.272 -4.690 1.00 70.00 80 TYR A N 1
ATOM 638 C CA . TYR A 1 80 ? -7.639 2.913 -5.218 1.00 70.00 80 TYR A CA 1
ATOM 639 C C . TYR A 1 80 ? -7.494 1.835 -4.135 1.00 70.00 80 TYR A C 1
ATOM 641 O O . TYR A 1 80 ? -7.312 0.656 -4.457 1.00 70.00 80 TYR A O 1
ATOM 649 N N . ILE A 1 81 ? -7.498 2.224 -2.858 1.00 69.81 81 ILE A N 1
ATOM 650 C CA . ILE A 1 81 ? -7.235 1.337 -1.721 1.00 69.81 81 ILE A CA 1
ATOM 651 C C . ILE A 1 81 ? -8.322 1.574 -0.680 1.00 69.81 81 ILE A C 1
ATOM 653 O O . ILE A 1 81 ? -8.425 2.659 -0.141 1.00 69.81 81 ILE A O 1
ATOM 657 N N . SER A 1 82 ? -9.104 0.549 -0.361 1.00 76.31 82 SER A N 1
ATOM 658 C CA . SER A 1 82 ? -10.028 0.576 0.773 1.00 76.31 82 SER A CA 1
ATOM 659 C C . SER A 1 82 ? -9.422 -0.209 1.932 1.00 76.31 82 SER A C 1
ATOM 661 O O . SER A 1 82 ? -9.165 -1.410 1.796 1.00 76.31 82 SER A O 1
ATOM 663 N N . LEU A 1 83 ? -9.200 0.448 3.062 1.00 76.50 83 LEU A N 1
ATOM 664 C CA . LEU A 1 83 ? -8.823 -0.192 4.313 1.00 76.50 83 LEU A CA 1
ATOM 665 C C . LEU A 1 83 ? -10.044 -0.831 4.962 1.00 76.50 83 LEU A C 1
ATOM 667 O O . LEU A 1 83 ? -11.129 -0.253 5.013 1.00 76.50 83 LEU A O 1
ATOM 671 N N . THR A 1 84 ? -9.839 -2.023 5.503 1.00 78.12 84 THR A N 1
ATOM 672 C CA . THR A 1 84 ? -10.818 -2.755 6.302 1.00 78.12 84 THR A CA 1
ATOM 673 C C . THR A 1 84 ? -10.362 -2.763 7.751 1.00 78.12 84 THR A C 1
ATOM 675 O O . THR A 1 84 ? -9.169 -2.883 8.015 1.00 78.12 84 THR A O 1
ATOM 678 N N . ARG A 1 85 ? -11.302 -2.656 8.691 1.00 77.44 85 ARG A N 1
ATOM 679 C CA . ARG A 1 85 ? -11.018 -2.834 10.118 1.00 77.44 85 ARG A CA 1
ATOM 680 C C . ARG A 1 85 ? -11.779 -4.028 10.659 1.00 77.44 85 ARG A C 1
ATOM 682 O O . ARG A 1 85 ? -12.933 -4.248 10.285 1.00 77.44 85 ARG A O 1
ATOM 689 N N . GLU A 1 86 ? -11.170 -4.714 11.604 1.00 73.75 86 GLU A N 1
ATOM 690 C CA . GLU A 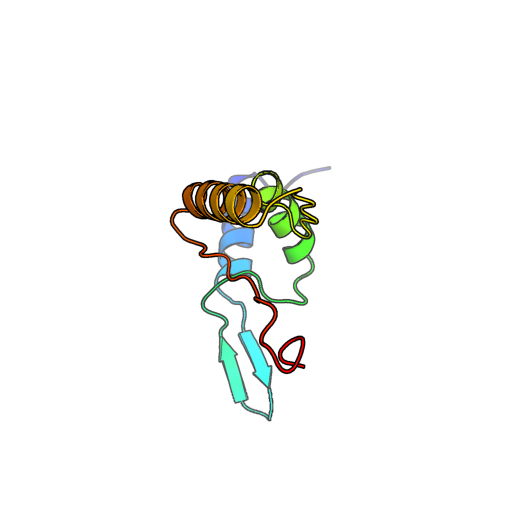1 86 ? -11.861 -5.696 12.423 1.00 73.75 86 GLU A CA 1
ATOM 691 C C . GLU A 1 86 ? -12.573 -4.987 13.574 1.00 73.75 86 GLU A C 1
ATOM 693 O O . GLU A 1 86 ? -12.085 -3.996 14.123 1.00 73.75 86 GLU A O 1
ATOM 698 N N . ARG A 1 87 ? -13.775 -5.456 13.904 1.00 71.81 87 ARG A N 1
ATOM 699 C CA . ARG A 1 87 ? -14.514 -5.010 15.086 1.00 71.81 87 ARG A CA 1
ATOM 700 C C . ARG A 1 87 ? -14.580 -6.182 16.048 1.00 71.81 87 ARG A C 1
ATOM 702 O O . ARG A 1 87 ? -14.776 -7.313 15.611 1.00 71.81 87 ARG A O 1
ATOM 709 N N . LEU A 1 88 ? -14.452 -5.889 17.336 1.00 63.91 88 LEU A N 1
ATOM 710 C CA . LEU A 1 88 ? -14.774 -6.850 18.381 1.00 63.91 88 LEU A CA 1
ATOM 711 C C . LEU A 1 88 ? -16.223 -7.307 18.182 1.00 63.91 88 LEU A C 1
ATOM 713 O O . LEU A 1 88 ? -17.127 -6.474 18.088 1.00 63.91 88 LEU A O 1
ATOM 717 N N . VAL A 1 89 ? -16.420 -8.615 18.070 1.00 66.81 89 VAL A N 1
ATOM 718 C CA . VAL A 1 89 ? -17.741 -9.250 18.112 1.00 66.81 89 VAL A CA 1
ATOM 719 C C . VAL A 1 89 ? -17.929 -9.801 19.528 1.00 66.81 89 VAL A C 1
ATOM 721 O O . VAL A 1 89 ? -16.940 -10.041 20.217 1.00 66.81 89 VAL A O 1
ATOM 724 N N . ASP A 1 90 ? -19.164 -10.032 19.983 1.00 61.28 90 ASP A N 1
ATOM 725 C CA . ASP A 1 90 ? -19.446 -10.534 21.347 1.00 61.28 90 ASP A CA 1
ATOM 726 C C . ASP A 1 90 ? -18.733 -11.863 21.686 1.00 61.28 90 ASP A C 1
ATOM 728 O O . ASP A 1 90 ? -18.606 -12.237 22.849 1.00 61.28 90 ASP A O 1
ATOM 732 N N . THR A 1 91 ? -18.222 -12.570 20.676 1.00 63.84 91 THR A N 1
ATOM 733 C CA . THR A 1 91 ? -17.426 -13.798 20.800 1.00 63.84 91 THR A CA 1
ATOM 734 C C . THR A 1 91 ? -15.904 -13.574 20.774 1.00 63.84 91 THR A C 1
ATOM 736 O O . THR A 1 91 ? -15.161 -14.549 20.735 1.00 63.84 91 THR A O 1
ATOM 739 N N . GLY A 1 92 ? -15.425 -12.325 20.795 1.00 59.00 92 GLY A N 1
ATOM 740 C CA . GLY A 1 92 ? -14.006 -11.957 20.714 1.00 59.00 92 GLY A CA 1
ATOM 741 C C . GLY A 1 92 ? -13.575 -11.403 19.348 1.00 59.00 92 GLY A C 1
ATOM 742 O O . GLY A 1 92 ? -14.401 -10.986 18.531 1.00 59.00 92 GLY A O 1
ATOM 743 N N . PHE A 1 93 ? -12.259 -11.365 19.109 1.00 53.50 93 PHE A N 1
ATOM 744 C CA . PHE A 1 93 ? -11.718 -11.123 17.768 1.00 53.50 93 PHE A CA 1
ATOM 745 C C . PHE A 1 93 ? -12.040 -12.328 16.873 1.00 53.50 93 PHE A C 1
ATOM 747 O O . PHE A 1 93 ? -12.071 -13.450 17.375 1.00 53.50 93 PHE A O 1
ATOM 754 N N . PRO A 1 94 ? -12.301 -12.138 15.571 1.00 49.56 94 PRO A N 1
ATOM 755 C CA . PRO A 1 94 ? -12.599 -13.236 14.661 1.00 49.56 94 PRO A CA 1
ATOM 756 C C . PRO A 1 94 ? -11.331 -14.031 14.290 1.00 49.56 94 PRO A C 1
ATOM 758 O O . PRO A 1 94 ? -11.060 -14.181 13.107 1.00 49.56 94 PRO A O 1
ATOM 761 N N . PHE A 1 95 ? -10.581 -14.536 15.280 1.00 50.12 95 PHE A N 1
ATOM 762 C CA . PHE A 1 95 ? -9.530 -15.559 15.166 1.00 50.12 95 PHE A CA 1
ATOM 763 C C . PHE A 1 95 ? -9.402 -16.343 16.474 1.00 50.12 95 PHE A C 1
ATOM 765 O O . PHE A 1 95 ? -9.271 -15.694 17.538 1.00 50.12 95 PHE A O 1
#

Secondary structure (DSSP, 8-state):
--PPPHHHHHHHHHHHHH--EEEETTEEEE--SSPPTT-TTHHHHHHHHHTTS-SS-----SSHHHHHHHHHHHHTS-SS--------BTTBS--

pLDDT: mean 75.08, std 10.26, range [44.31, 91.44]